Protein AF-A0A660ZJ62-F1 (afdb_monomer_lite)

Sequence (45 aa):
MKKYDVIIVGGGPAGVITAVTAKRTYRDKSIALIRKVEKAIVPCG

Foldseek 3Di:
DDDFPEEFEEDELVSVCVQVVCCVVCVVGGYHYDYPDPDYPHPDD

pLDDT: mean 89.56, std 10.21, range [53.25, 98.25]

Secondary structure (DSSP, 8-state):
----SEEEE--SHHHHHHHHHHHHH-TTS-EEEE-SSSS------

Radius of gyration: 11.07 Å; chains: 1; bounding box: 22×27×24 Å

Structure (mmCIF, N/CA/C/O backbone):
data_AF-A0A660ZJ62-F1
#
_entry.id   AF-A0A660ZJ62-F1
#
loop_
_atom_site.group_PDB
_atom_site.id
_atom_site.type_symbol
_atom_site.label_atom_id
_atom_site.label_alt_id
_atom_site.label_comp_id
_atom_site.label_asym_id
_atom_site.label_entity_id
_atom_site.label_seq_id
_atom_site.pdbx_PDB_ins_code
_atom_site.Cartn_x
_atom_site.Cartn_y
_atom_site.Cartn_z
_atom_site.occupancy
_atom_site.B_iso_or_equiv
_atom_site.auth_seq_id
_atom_site.auth_comp_id
_atom_site.a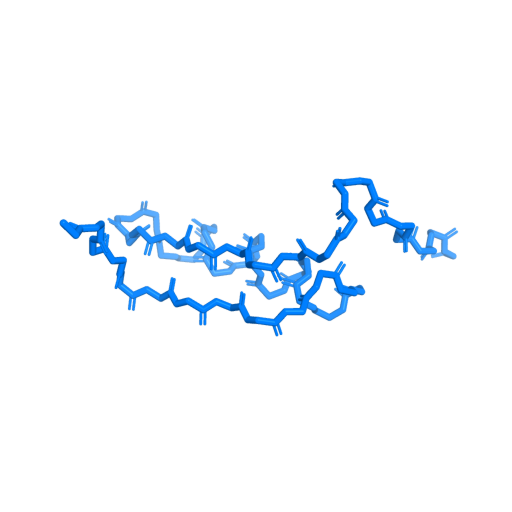uth_asym_id
_atom_site.auth_atom_id
_atom_site.pdbx_PDB_model_num
ATOM 1 N N . MET A 1 1 ? -9.166 -16.251 6.453 1.00 78.25 1 MET A N 1
ATOM 2 C CA . MET A 1 1 ? -9.266 -15.120 5.497 1.00 78.25 1 MET A CA 1
ATOM 3 C C . MET A 1 1 ? -8.699 -13.867 6.144 1.00 78.25 1 MET A C 1
ATOM 5 O O . MET A 1 1 ? -9.064 -13.594 7.280 1.00 78.25 1 MET A O 1
ATOM 9 N N . LYS A 1 2 ? -7.813 -13.126 5.465 1.00 86.25 2 LYS A N 1
ATOM 10 C CA . LYS A 1 2 ? -7.376 -11.800 5.938 1.00 86.25 2 LYS A CA 1
ATOM 11 C C . LYS A 1 2 ? -8.409 -10.752 5.510 1.00 86.25 2 LYS A C 1
ATOM 13 O O . LYS A 1 2 ? -8.848 -10.788 4.364 1.00 86.25 2 LYS A O 1
ATOM 18 N N . LYS A 1 3 ? -8.807 -9.863 6.423 1.00 93.50 3 LYS A N 1
ATOM 19 C CA . LYS A 1 3 ? -9.672 -8.708 6.137 1.00 93.50 3 LYS A CA 1
ATOM 20 C C . LYS A 1 3 ? -8.819 -7.444 6.077 1.00 93.50 3 LYS A C 1
ATOM 22 O O . LYS A 1 3 ? -7.882 -7.309 6.859 1.00 93.50 3 LYS A O 1
ATOM 27 N N . TYR A 1 4 ? -9.165 -6.559 5.152 1.00 96.25 4 TYR A N 1
ATOM 28 C CA . TYR A 1 4 ? -8.579 -5.234 5.004 1.00 96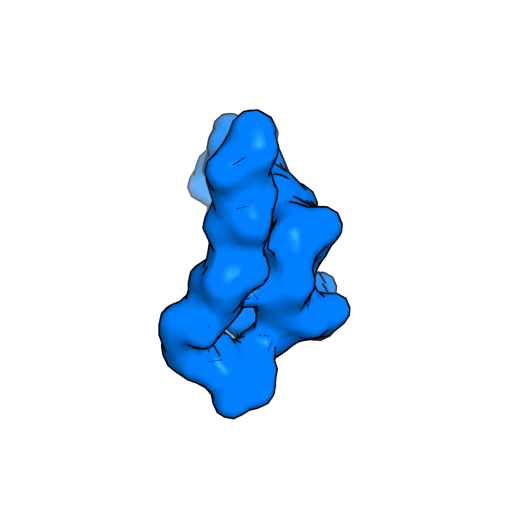.25 4 TYR A CA 1
ATOM 29 C C . TYR A 1 4 ? -9.708 -4.234 4.784 1.00 96.25 4 TYR A C 1
ATOM 31 O O . TYR A 1 4 ? -10.694 -4.572 4.129 1.00 96.25 4 TYR A O 1
ATOM 39 N N . ASP A 1 5 ? -9.551 -3.018 5.293 1.00 97.62 5 ASP A N 1
ATOM 40 C CA . ASP A 1 5 ? -10.514 -1.935 5.073 1.00 97.62 5 ASP A CA 1
ATOM 41 C C . ASP A 1 5 ? -10.435 -1.412 3.635 1.00 97.62 5 ASP A C 1
ATOM 43 O O . ASP A 1 5 ? -11.434 -0.979 3.065 1.00 97.62 5 ASP A O 1
ATOM 47 N N . VAL A 1 6 ? -9.237 -1.460 3.039 1.00 97.06 6 VAL A N 1
ATOM 48 C CA . VAL A 1 6 ? -8.982 -1.046 1.656 1.00 97.06 6 VAL A CA 1
ATOM 49 C C . VAL A 1 6 ? -8.025 -2.025 0.980 1.00 97.06 6 VAL A C 1
ATOM 51 O O . VAL A 1 6 ? -6.978 -2.378 1.529 1.00 97.06 6 VAL A O 1
ATOM 54 N N . ILE A 1 7 ? -8.355 -2.421 -0.249 1.00 97.12 7 ILE A N 1
ATOM 55 C CA . ILE A 1 7 ? -7.487 -3.225 -1.113 1.00 97.12 7 ILE A CA 1
ATOM 56 C C . ILE A 1 7 ? -7.215 -2.436 -2.392 1.00 97.12 7 ILE A C 1
ATOM 58 O O . ILE A 1 7 ? -8.139 -2.004 -3.074 1.00 97.12 7 ILE A O 1
ATOM 62 N N . ILE A 1 8 ? -5.938 -2.267 -2.718 1.00 96.38 8 ILE A N 1
ATOM 63 C CA . ILE A 1 8 ? -5.456 -1.597 -3.925 1.00 96.38 8 ILE A CA 1
ATOM 64 C C . ILE A 1 8 ? -4.817 -2.660 -4.813 1.00 96.38 8 ILE A C 1
ATOM 66 O O . ILE A 1 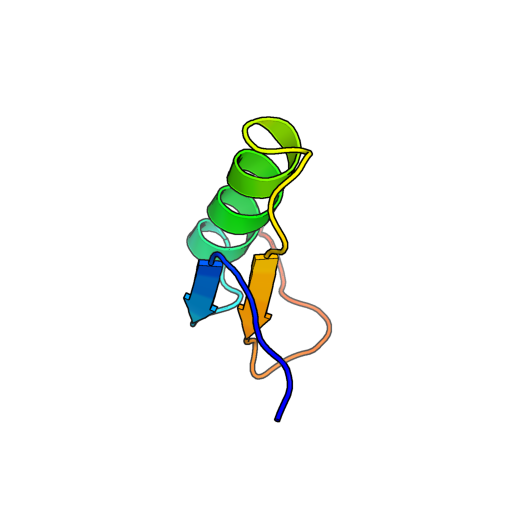8 ? -3.913 -3.375 -4.378 1.00 96.38 8 ILE A O 1
ATOM 70 N N . VAL A 1 9 ? -5.275 -2.768 -6.058 1.00 95.38 9 VAL A N 1
ATOM 71 C CA . VAL A 1 9 ? -4.751 -3.727 -7.036 1.00 95.38 9 VAL A CA 1
ATOM 72 C C . VAL A 1 9 ? -3.935 -2.977 -8.081 1.00 95.38 9 VAL A C 1
ATOM 74 O O . VAL A 1 9 ? -4.446 -2.090 -8.755 1.00 95.38 9 VAL A O 1
ATOM 77 N N . GLY A 1 10 ? -2.662 -3.349 -8.214 1.00 91.06 10 GLY A N 1
ATOM 78 C CA . GLY A 1 10 ? -1.714 -2.721 -9.131 1.00 91.06 10 GLY A CA 1
ATOM 79 C C . GLY A 1 10 ? -0.633 -1.943 -8.385 1.00 91.06 10 GLY A C 1
ATOM 80 O O . GLY A 1 10 ? -0.903 -0.952 -7.721 1.00 91.06 10 GLY A O 1
ATOM 81 N N . GLY A 1 11 ? 0.620 -2.383 -8.520 1.00 89.88 11 GLY A N 1
ATOM 82 C CA . GLY A 1 11 ? 1.787 -1.785 -7.859 1.00 89.88 11 GLY A CA 1
ATOM 83 C C . GLY A 1 11 ? 2.542 -0.749 -8.689 1.00 89.88 11 GLY A C 1
ATOM 84 O O . GLY A 1 11 ? 3.714 -0.530 -8.416 1.00 89.88 11 GLY A O 1
ATOM 85 N N . GLY A 1 12 ? 1.925 -0.170 -9.722 1.00 89.38 12 GLY A N 1
ATOM 86 C CA . GLY A 1 12 ? 2.543 0.903 -10.509 1.00 89.38 12 GLY A CA 1
ATOM 87 C C . GLY A 1 12 ? 2.645 2.222 -9.726 1.00 89.38 12 GLY A C 1
ATOM 88 O O . GLY A 1 12 ? 2.203 2.287 -8.577 1.00 89.38 12 GLY A O 1
ATOM 89 N N . PRO A 1 13 ? 3.163 3.299 -10.342 1.00 90.81 13 PRO A N 1
ATOM 90 C CA . PRO A 1 13 ? 3.362 4.589 -9.672 1.00 90.81 13 PRO A CA 1
ATOM 91 C C . PRO A 1 13 ? 2.087 5.107 -8.996 1.00 90.81 13 PRO A C 1
ATOM 93 O O . PRO A 1 13 ? 2.106 5.449 -7.816 1.00 90.81 13 PRO A O 1
ATOM 96 N N . ALA A 1 14 ? 0.955 5.049 -9.707 1.00 91.75 14 ALA A N 1
ATOM 97 C CA . ALA A 1 14 ? -0.348 5.429 -9.169 1.00 91.75 14 ALA A CA 1
ATOM 98 C C . ALA A 1 14 ? -0.733 4.586 -7.943 1.00 91.75 14 ALA A C 1
ATOM 100 O O . ALA A 1 14 ? -0.998 5.139 -6.884 1.00 91.75 14 ALA A O 1
ATOM 101 N N . GLY A 1 15 ? -0.686 3.254 -8.041 1.00 93.50 15 GLY A N 1
ATOM 102 C CA . GLY A 1 15 ? -1.078 2.374 -6.936 1.00 93.50 15 GLY A CA 1
ATOM 103 C C . GLY A 1 15 ? -0.183 2.498 -5.701 1.00 93.50 15 GLY A C 1
ATOM 104 O O . GLY A 1 15 ? -0.675 2.433 -4.574 1.00 93.50 15 GLY A O 1
ATOM 105 N N . VAL A 1 16 ? 1.118 2.747 -5.889 1.00 92.25 16 VAL A N 1
ATOM 106 C CA . VAL A 1 16 ? 2.048 3.024 -4.785 1.00 92.25 16 VAL A CA 1
ATOM 107 C C . VAL A 1 16 ? 1.713 4.355 -4.111 1.00 92.25 16 VAL A C 1
ATOM 109 O O . VAL A 1 16 ? 1.583 4.387 -2.886 1.00 92.25 16 VAL A O 1
ATOM 112 N N . ILE A 1 17 ? 1.515 5.433 -4.878 1.00 93.19 17 ILE A N 1
ATOM 113 C CA . ILE A 1 17 ? 1.139 6.744 -4.324 1.00 93.19 17 ILE A CA 1
ATOM 114 C C . ILE A 1 17 ? -0.219 6.680 -3.623 1.00 93.19 17 ILE A C 1
ATOM 116 O O . ILE A 1 17 ? -0.351 7.207 -2.517 1.00 93.19 17 ILE A O 1
ATOM 120 N N . THR A 1 18 ? -1.202 5.982 -4.194 1.00 95.62 18 THR A N 1
ATOM 121 C CA . THR A 1 18 ? -2.503 5.751 -3.557 1.00 95.62 18 THR A CA 1
ATOM 122 C C . THR A 1 18 ? -2.342 5.009 -2.234 1.00 95.62 18 THR A C 1
ATOM 124 O O . THR A 1 18 ? -2.900 5.449 -1.233 1.00 95.62 18 THR A O 1
ATOM 127 N N . ALA A 1 19 ? -1.548 3.934 -2.181 1.00 95.50 19 ALA A N 1
ATOM 128 C CA . ALA A 1 19 ? -1.354 3.157 -0.956 1.00 95.50 19 ALA A CA 1
ATOM 129 C C . ALA A 1 19 ? -0.664 3.963 0.152 1.00 95.50 19 ALA A C 1
ATOM 131 O O . ALA A 1 19 ? -1.109 3.946 1.301 1.00 95.50 19 ALA A O 1
ATOM 132 N N . VAL A 1 20 ? 0.397 4.700 -0.192 1.00 94.50 20 VAL A N 1
ATOM 133 C CA . VAL A 1 20 ? 1.128 5.545 0.764 1.00 94.50 20 VAL A CA 1
ATOM 134 C C . VAL A 1 20 ? 0.242 6.681 1.268 1.00 94.50 20 VAL A C 1
ATOM 136 O O . VAL A 1 20 ? 0.170 6.913 2.475 1.00 94.50 20 VAL A O 1
ATOM 139 N N . THR A 1 21 ? -0.463 7.363 0.365 1.00 96.62 21 THR A N 1
ATOM 140 C CA . THR A 1 21 ? -1.376 8.458 0.717 1.00 96.62 21 THR A CA 1
ATOM 141 C C . THR A 1 21 ? -2.509 7.951 1.599 1.00 96.62 21 THR A C 1
ATOM 143 O O . THR A 1 21 ? -2.718 8.481 2.685 1.00 96.62 21 THR A O 1
ATOM 146 N N . ALA A 1 22 ? -3.178 6.866 1.203 1.00 97.06 22 ALA A N 1
ATOM 147 C CA . ALA A 1 22 ? -4.261 6.276 1.978 1.00 97.06 22 ALA A CA 1
ATOM 148 C C . ALA A 1 22 ? -3.802 5.873 3.387 1.00 97.06 22 ALA A C 1
ATOM 150 O O . ALA A 1 22 ? -4.517 6.145 4.348 1.00 97.06 22 ALA A O 1
ATOM 151 N N . LYS A 1 23 ? -2.593 5.307 3.546 1.00 96.56 23 LYS A N 1
ATOM 152 C CA . LYS A 1 23 ? -2.069 4.932 4.872 1.00 96.56 23 LYS A CA 1
ATOM 153 C C . LYS A 1 23 ? -1.724 6.133 5.748 1.00 96.56 23 LYS A C 1
ATOM 155 O O . LYS A 1 23 ? -1.843 6.052 6.969 1.00 96.56 23 LYS A O 1
ATOM 160 N N . ARG A 1 24 ? -1.296 7.244 5.144 1.00 97.00 24 ARG A N 1
ATOM 161 C CA . ARG A 1 24 ? -1.016 8.496 5.862 1.00 97.00 24 ARG A CA 1
ATOM 162 C C . ARG A 1 24 ? -2.296 9.208 6.292 1.00 97.00 24 ARG A C 1
ATOM 164 O O . ARG A 1 24 ? -2.333 9.709 7.413 1.00 97.00 24 ARG A O 1
ATOM 171 N N . THR A 1 25 ? -3.307 9.229 5.425 1.00 98.25 25 THR A N 1
ATOM 172 C CA . THR A 1 25 ? -4.602 9.881 5.667 1.00 98.25 25 THR A CA 1
ATOM 173 C C . THR A 1 25 ? -5.469 9.085 6.641 1.00 98.25 25 THR A C 1
ATOM 175 O O . THR A 1 25 ? -6.035 9.661 7.563 1.00 98.25 25 THR A O 1
ATOM 178 N N . TYR A 1 26 ? -5.534 7.762 6.481 1.00 97.50 26 TYR A N 1
ATOM 179 C CA . TYR A 1 26 ? -6.342 6.858 7.303 1.00 97.50 26 TYR A CA 1
ATOM 180 C C . TYR A 1 26 ? -5.431 5.920 8.097 1.00 97.50 26 TYR A C 1
ATOM 182 O O . TYR A 1 26 ? -5.202 4.765 7.726 1.00 97.50 26 TYR A O 1
ATOM 190 N N . ARG A 1 27 ? -4.839 6.443 9.175 1.00 95.00 27 ARG A N 1
ATOM 191 C CA . ARG A 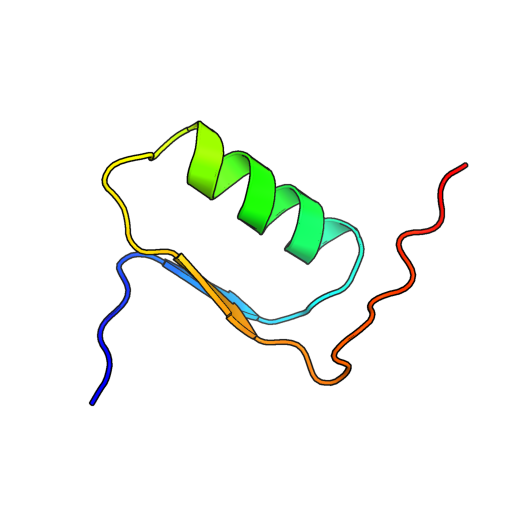1 27 ? -3.824 5.720 9.965 1.00 95.00 27 ARG A CA 1
ATOM 192 C C . ARG A 1 27 ? -4.383 4.471 10.646 1.00 95.00 27 ARG A C 1
ATOM 194 O O . ARG A 1 27 ? -3.663 3.474 10.748 1.00 95.00 27 ARG A O 1
ATOM 201 N N . ASP A 1 28 ? -5.643 4.542 11.056 1.00 97.31 28 ASP A N 1
ATOM 202 C CA . ASP A 1 28 ? -6.446 3.500 11.699 1.00 97.31 28 ASP A CA 1
ATOM 203 C C . ASP A 1 28 ? -6.844 2.370 10.740 1.00 97.31 28 ASP A C 1
ATOM 205 O O . ASP A 1 28 ? -7.019 1.233 11.171 1.00 97.31 28 ASP A O 1
ATOM 209 N N . LYS A 1 29 ? -6.915 2.649 9.434 1.00 97.12 29 LY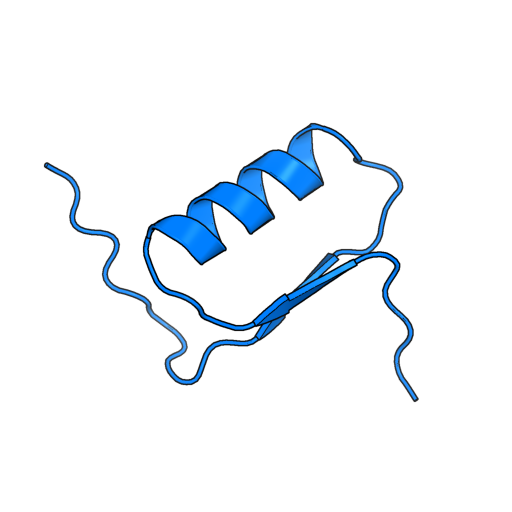S A N 1
ATOM 210 C CA . LYS A 1 29 ? -7.322 1.659 8.438 1.00 97.12 29 LYS A CA 1
ATOM 211 C C . LYS A 1 29 ? -6.187 0.714 8.046 1.00 97.12 29 LYS A C 1
ATOM 213 O O . LYS A 1 29 ? -5.013 1.081 7.874 1.00 97.12 29 LYS A O 1
ATOM 218 N N . SER A 1 30 ? -6.570 -0.540 7.863 1.00 97.12 30 SER A N 1
ATOM 219 C CA . SER A 1 30 ? -5.760 -1.604 7.289 1.00 97.12 30 SER A CA 1
ATOM 220 C C . SER A 1 30 ? -5.848 -1.557 5.760 1.00 97.12 30 SER A C 1
ATOM 222 O O . SER A 1 30 ? -6.925 -1.601 5.166 1.00 97.12 30 SER A O 1
ATOM 224 N N . ILE A 1 31 ? -4.692 -1.431 5.105 1.00 97.25 31 ILE A N 1
ATOM 225 C CA . ILE A 1 31 ? -4.594 -1.230 3.654 1.00 97.25 31 ILE A CA 1
ATOM 226 C C . ILE A 1 31 ? -3.685 -2.311 3.074 1.00 97.25 31 ILE A C 1
ATOM 228 O O . ILE A 1 31 ? -2.558 -2.486 3.541 1.00 97.25 31 ILE A O 1
ATOM 232 N N . ALA A 1 32 ? -4.162 -3.014 2.049 1.00 95.94 32 ALA A N 1
ATOM 233 C CA . ALA A 1 32 ? -3.379 -3.981 1.286 1.00 95.94 32 ALA A CA 1
ATOM 234 C C . ALA A 1 32 ? -3.103 -3.460 -0.127 1.00 95.94 32 ALA A C 1
ATOM 236 O O . ALA A 1 32 ? -4.020 -3.032 -0.821 1.00 95.94 32 ALA A O 1
ATOM 237 N N . LEU A 1 33 ? -1.848 -3.547 -0.572 1.00 94.56 33 LEU A N 1
ATOM 238 C CA . LEU A 1 33 ? -1.448 -3.267 -1.950 1.00 94.56 33 LEU A CA 1
ATOM 239 C C . LEU A 1 33 ? -1.004 -4.567 -2.620 1.00 94.56 33 LEU A C 1
ATOM 241 O O . LEU A 1 33 ? 0.027 -5.137 -2.264 1.00 94.56 33 LEU A O 1
ATOM 245 N N . ILE A 1 34 ? -1.771 -5.017 -3.607 1.00 94.25 34 ILE A N 1
ATOM 246 C CA . ILE A 1 34 ? -1.487 -6.220 -4.383 1.00 94.25 34 ILE A CA 1
ATOM 247 C C . ILE A 1 34 ? -0.667 -5.834 -5.612 1.00 94.25 34 ILE A C 1
ATOM 249 O O . ILE A 1 34 ? -1.108 -5.057 -6.461 1.00 94.25 34 ILE A O 1
ATOM 253 N N . ARG A 1 35 ? 0.540 -6.393 -5.714 1.00 91.00 35 ARG A N 1
ATOM 254 C CA . ARG A 1 35 ? 1.473 -6.170 -6.822 1.00 91.00 35 ARG A CA 1
ATOM 255 C C . ARG A 1 35 ? 2.073 -7.498 -7.281 1.00 91.00 35 ARG A C 1
ATOM 257 O O . ARG A 1 35 ? 2.345 -8.362 -6.457 1.00 91.00 35 ARG A O 1
ATOM 264 N N . LYS A 1 36 ? 2.275 -7.652 -8.594 1.00 87.00 36 LYS A N 1
ATOM 265 C CA . LYS A 1 36 ? 2.876 -8.861 -9.193 1.00 87.00 36 LYS A CA 1
ATOM 266 C C . LYS A 1 36 ? 4.386 -8.946 -8.947 1.00 87.00 36 LYS A C 1
ATOM 268 O O . LYS A 1 36 ? 4.932 -10.037 -8.871 1.00 87.00 36 LYS A O 1
ATOM 273 N N . VAL A 1 37 ? 5.046 -7.794 -8.845 1.00 84.12 37 VAL A N 1
ATOM 274 C CA . VAL A 1 37 ? 6.490 -7.674 -8.612 1.00 84.12 37 VAL A CA 1
ATOM 275 C C . VAL A 1 37 ? 6.734 -7.042 -7.252 1.00 84.12 37 VAL A C 1
ATOM 277 O O . VAL A 1 37 ? 6.051 -6.089 -6.885 1.00 84.12 37 VAL A O 1
ATOM 280 N N . GLU A 1 38 ? 7.698 -7.563 -6.503 1.00 75.94 38 GLU A N 1
ATOM 281 C CA . GLU A 1 38 ? 8.026 -7.077 -5.160 1.00 75.94 38 GLU A CA 1
ATOM 282 C C . GLU A 1 38 ? 8.553 -5.631 -5.205 1.00 75.94 38 GLU A C 1
ATOM 284 O O . GLU A 1 38 ? 8.006 -4.723 -4.564 1.00 75.94 38 GLU A O 1
ATOM 289 N N . LYS A 1 39 ? 9.551 -5.396 -6.066 1.00 73.50 39 LYS A N 1
ATOM 290 C CA . LYS A 1 39 ? 10.120 -4.077 -6.356 1.00 73.50 39 LYS A CA 1
ATOM 291 C C . LYS A 1 39 ? 9.440 -3.480 -7.582 1.00 73.50 39 LYS A C 1
ATOM 293 O O . LYS A 1 39 ? 9.737 -3.846 -8.715 1.00 73.50 39 LYS A O 1
ATOM 298 N N . ALA A 1 40 ? 8.516 -2.558 -7.347 1.00 70.44 40 ALA A N 1
ATOM 299 C CA . ALA A 1 40 ? 8.007 -1.705 -8.407 1.00 70.44 40 ALA A CA 1
ATOM 300 C C . ALA A 1 40 ? 9.028 -0.600 -8.688 1.00 70.44 40 ALA A C 1
ATOM 302 O O . ALA A 1 40 ? 9.479 0.073 -7.760 1.00 70.44 40 ALA A O 1
ATOM 303 N N . ILE A 1 41 ? 9.377 -0.410 -9.959 1.00 71.94 41 ILE A N 1
ATOM 304 C CA . ILE A 1 41 ? 10.143 0.757 -10.387 1.00 71.94 41 ILE A CA 1
ATOM 305 C C . ILE A 1 41 ? 9.173 1.933 -10.333 1.00 71.94 41 ILE A C 1
ATOM 307 O O . ILE A 1 41 ? 8.269 2.044 -11.160 1.00 71.94 41 ILE A O 1
ATOM 311 N N . VAL A 1 42 ? 9.319 2.774 -9.315 1.00 72.31 42 VAL A N 1
ATOM 312 C CA . VAL A 1 42 ? 8.727 4.108 -9.336 1.00 72.31 42 VAL A CA 1
ATOM 313 C C . VAL A 1 42 ? 9.731 4.964 -10.102 1.00 72.31 42 VAL A C 1
ATOM 315 O O . VAL A 1 42 ? 10.832 5.158 -9.587 1.00 72.31 42 VAL A O 1
ATOM 318 N N . PRO A 1 43 ? 9.430 5.406 -11.336 1.00 71.50 43 PRO A N 1
ATOM 319 C CA . PRO A 1 43 ? 10.321 6.300 -12.049 1.00 71.50 43 PRO A CA 1
ATOM 320 C C . PRO A 1 43 ? 10.356 7.607 -11.258 1.00 71.50 43 PRO A C 1
ATOM 322 O O . PRO A 1 43 ? 9.370 8.338 -11.208 1.00 71.50 43 PRO A O 1
ATOM 325 N N . CYS A 1 44 ? 11.461 7.850 -10.560 1.00 72.44 44 CYS A N 1
ATOM 326 C CA . CYS A 1 44 ? 11.766 9.159 -10.012 1.00 72.44 44 CYS A CA 1
ATOM 327 C C . CYS A 1 44 ? 12.323 10.001 -11.164 1.00 72.44 44 CYS A C 1
ATOM 329 O O . CYS A 1 44 ? 13.504 9.905 -11.499 1.00 72.44 44 CYS A O 1
ATOM 331 N N . GLY A 1 45 ? 11.423 10.726 -11.826 1.00 53.25 45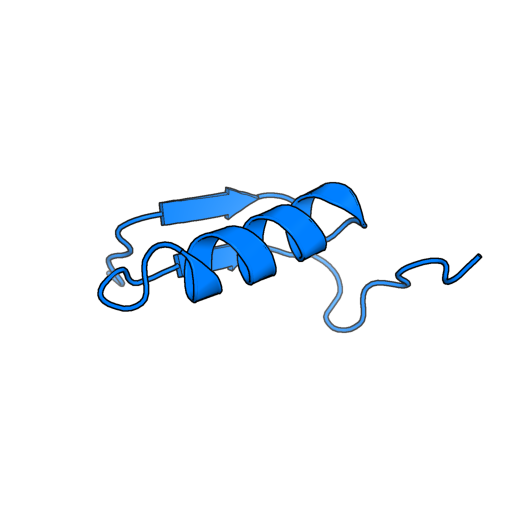 GLY A N 1
ATOM 332 C CA . GLY A 1 45 ? 11.762 11.980 -12.490 1.00 53.25 45 GLY A CA 1
ATOM 333 C C . GLY A 1 45 ? 11.642 13.100 -11.475 1.00 53.25 45 GLY A C 1
ATOM 334 O O . GLY A 1 45 ? 10.625 13.085 -10.743 1.00 53.25 45 GLY A O 1
#